Protein AF-A0A2W2C744-F1 (afdb_monomer_lite)

Radius of gyration: 12.47 Å; chains: 1; bounding box: 27×15×34 Å

InterPro domains:
  IPR001412 Aminoacyl-tRNA synthetase, class I, conserved site [PS00178] (13-22)
  IPR002305 Aminoacyl-tRNA synthetase, class Ic [PF00579] (4-35)
  IPR014729 Rossmann-like alpha/beta/alpha sandwich fold [G3DSA:3.40.50.620] (1-36)

pLDDT: mean 92.18, std 10.19, range [50.59, 98.0]

Structure (mmCIF, N/CA/C/O backbone):
data_AF-A0A2W2C744-F1
#
_entry.id   AF-A0A2W2C744-F1
#
loop_
_atom_site.group_PDB
_atom_site.id
_atom_site.type_symbol
_atom_site.label_atom_id
_atom_site.label_alt_id
_atom_site.label_comp_id
_atom_site.label_asym_id
_atom_site.label_entity_id
_atom_site.label_seq_id
_atom_site.pdbx_PDB_ins_code
_atom_site.Cartn_x
_atom_site.Cartn_y
_atom_site.Cartn_z
_atom_site.occupancy
_atom_site.B_iso_or_equiv
_atom_site.auth_seq_id
_atom_site.auth_comp_id
_atom_site.auth_asym_id
_atom_site.auth_atom_id
_atom_site.pdbx_PDB_model_num
ATOM 1 N N . MET A 1 1 ? -12.314 4.892 26.787 1.00 50.59 1 MET A N 1
ATOM 2 C CA . MET A 1 1 ? -11.930 5.204 25.394 1.00 50.59 1 MET A CA 1
ATOM 3 C C . MET A 1 1 ? -10.976 4.120 24.932 1.00 50.59 1 MET A C 1
ATOM 5 O O . MET A 1 1 ? -9.869 4.048 25.448 1.00 50.59 1 MET A O 1
ATOM 9 N N . THR A 1 2 ? -11.411 3.212 24.062 1.00 62.50 2 THR A N 1
ATOM 10 C CA . THR A 1 2 ? -10.515 2.210 23.469 1.00 62.50 2 THR A CA 1
ATOM 11 C C . THR A 1 2 ? -9.532 2.935 22.558 1.00 62.50 2 THR A C 1
ATOM 13 O O . THR A 1 2 ? -9.926 3.489 21.535 1.00 62.50 2 THR A O 1
ATOM 16 N N . SER A 1 3 ? -8.269 3.007 22.980 1.00 81.06 3 SER A N 1
ATOM 17 C CA . SER A 1 3 ? -7.206 3.647 22.208 1.00 81.06 3 SER A CA 1
ATOM 18 C C . SER A 1 3 ? -7.028 2.901 20.886 1.00 81.06 3 SER A C 1
ATOM 20 O O . SER A 1 3 ? -6.743 1.701 20.881 1.00 81.06 3 SER A O 1
ATOM 22 N N . LYS A 1 4 ? -7.244 3.595 19.764 1.00 83.31 4 LYS A N 1
ATOM 23 C CA . LYS A 1 4 ? -7.012 3.048 18.425 1.00 83.31 4 LYS A CA 1
ATOM 24 C C . LYS A 1 4 ? -5.520 2.743 18.287 1.00 83.31 4 LYS A C 1
ATOM 26 O O . LYS A 1 4 ? -4.686 3.593 18.595 1.00 83.31 4 LYS A O 1
ATOM 31 N N . LYS A 1 5 ? -5.163 1.535 17.846 1.00 89.31 5 LYS A N 1
ATOM 32 C CA . LYS A 1 5 ? -3.754 1.148 17.700 1.00 89.31 5 LYS A CA 1
ATOM 33 C C . LYS A 1 5 ? -3.125 1.942 16.552 1.00 89.31 5 LYS A C 1
ATOM 35 O O . LYS A 1 5 ? -3.491 1.750 15.397 1.00 89.31 5 LYS A O 1
ATOM 40 N N . ILE A 1 6 ? -2.181 2.826 16.869 1.00 92.31 6 ILE A N 1
ATOM 41 C CA . ILE A 1 6 ? -1.459 3.629 15.875 1.00 92.31 6 ILE A CA 1
ATOM 42 C C . ILE A 1 6 ? -0.271 2.821 15.349 1.00 92.31 6 ILE A C 1
ATOM 44 O O . ILE A 1 6 ? 0.512 2.276 16.127 1.00 92.31 6 ILE A O 1
ATOM 48 N N . ILE A 1 7 ? -0.140 2.746 14.024 1.00 93.12 7 ILE A N 1
ATOM 49 C CA . ILE A 1 7 ? 0.938 2.032 13.334 1.00 93.12 7 ILE A CA 1
ATOM 50 C C . ILE A 1 7 ? 1.673 3.031 12.436 1.00 93.12 7 ILE A C 1
ATOM 52 O O . ILE A 1 7 ? 1.051 3.674 11.594 1.00 93.12 7 ILE A O 1
ATOM 56 N N . LEU A 1 8 ? 2.994 3.143 12.602 1.00 95.75 8 LEU A N 1
ATOM 57 C CA . LEU A 1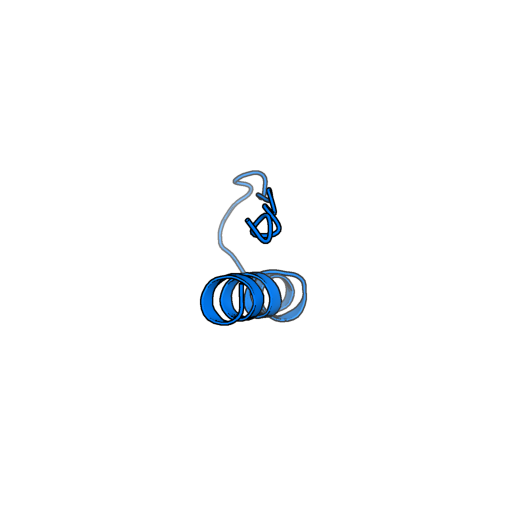 8 ? 3.870 3.982 11.782 1.00 95.75 8 LEU A CA 1
ATOM 58 C C . LEU A 1 8 ? 4.802 3.094 10.952 1.00 95.75 8 LEU A C 1
ATOM 60 O O . LEU A 1 8 ? 5.449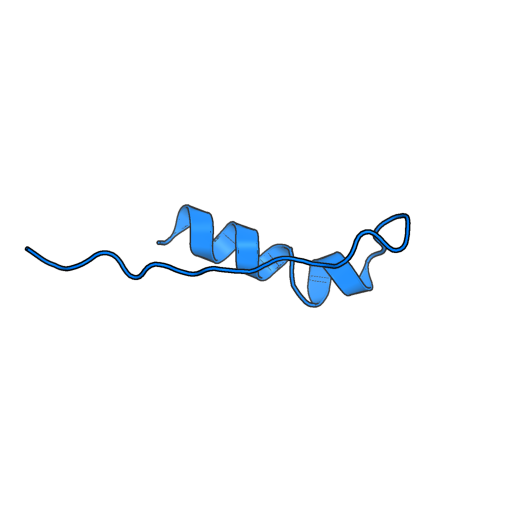 2.191 11.479 1.00 95.75 8 LEU A O 1
ATOM 64 N N . THR A 1 9 ? 4.866 3.333 9.645 1.00 95.75 9 THR A N 1
ATOM 65 C CA . THR A 1 9 ? 5.702 2.570 8.709 1.00 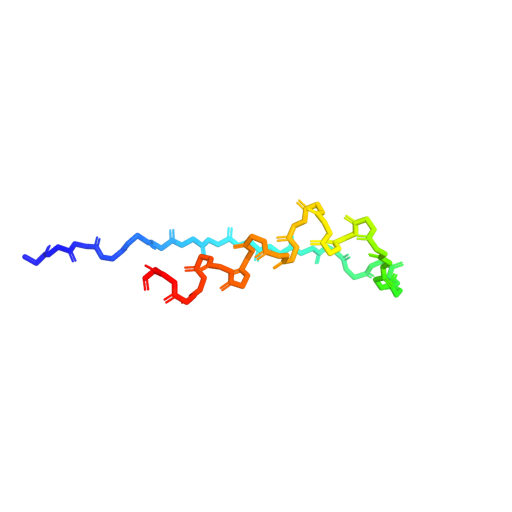95.75 9 THR A CA 1
ATOM 66 C C . THR A 1 9 ? 6.061 3.431 7.496 1.00 95.75 9 THR A C 1
ATOM 68 O O . THR A 1 9 ? 5.398 4.432 7.232 1.00 95.75 9 THR A O 1
ATOM 71 N N . GLY A 1 10 ? 7.099 3.047 6.756 1.00 95.25 10 GLY A N 1
ATOM 72 C CA . GLY A 1 10 ? 7.548 3.721 5.541 1.00 95.25 10 GLY A CA 1
ATOM 73 C C . GLY A 1 10 ? 8.704 2.970 4.884 1.00 95.25 10 GLY A C 1
ATOM 74 O O . GLY A 1 10 ? 9.266 2.054 5.482 1.00 95.25 10 GLY A O 1
ATOM 75 N N . ASP A 1 11 ? 9.049 3.362 3.659 1.00 95.62 11 ASP A N 1
ATOM 76 C CA . ASP A 1 11 ? 10.197 2.838 2.914 1.00 95.62 11 ASP A CA 1
ATOM 77 C C . ASP A 1 11 ? 11.081 3.998 2.441 1.00 95.62 11 ASP A C 1
ATOM 79 O O . ASP A 1 11 ? 10.606 5.109 2.201 1.00 95.62 11 ASP A O 1
ATOM 83 N N . ARG A 1 12 ? 12.378 3.736 2.266 1.00 97.06 12 ARG A N 1
ATOM 84 C CA . ARG A 1 12 ? 13.300 4.681 1.624 1.00 97.06 12 ARG A CA 1
ATOM 85 C C . ARG A 1 12 ? 13.005 4.729 0.114 1.00 97.06 12 ARG A C 1
ATOM 87 O O . ARG A 1 12 ? 12.900 3.661 -0.486 1.00 97.06 12 ARG A O 1
ATOM 94 N N . PRO A 1 13 ? 12.924 5.909 -0.532 1.00 95.38 13 PRO A N 1
ATOM 95 C CA . PRO A 1 13 ? 12.610 6.008 -1.960 1.00 95.38 13 PRO A CA 1
ATOM 96 C C . PRO A 1 13 ? 13.813 5.595 -2.828 1.00 95.38 13 PRO A C 1
ATOM 98 O O . PRO A 1 13 ? 14.600 6.430 -3.262 1.00 95.38 13 PRO A O 1
ATOM 101 N N . THR A 1 14 ? 13.981 4.292 -3.062 1.00 97.44 14 THR A N 1
ATOM 102 C CA . THR A 1 14 ? 15.110 3.710 -3.819 1.00 97.44 14 THR A CA 1
ATOM 103 C C . THR A 1 14 ? 14.817 3.448 -5.296 1.00 97.44 14 THR A C 1
ATOM 105 O O . THR A 1 14 ? 15.701 2.995 -6.019 1.00 97.44 14 THR A O 1
ATOM 108 N N . GLY A 1 15 ? 13.599 3.721 -5.764 1.00 96.19 15 GLY A N 1
ATOM 109 C CA . GLY A 1 15 ? 13.202 3.509 -7.152 1.00 96.19 15 GLY A CA 1
ATOM 110 C C . GLY A 1 15 ? 11.768 3.011 -7.276 1.00 96.19 15 GLY A C 1
ATOM 111 O O . GLY A 1 15 ? 10.947 3.187 -6.376 1.00 96.19 15 GLY A O 1
ATOM 112 N N . LYS A 1 16 ? 11.460 2.401 -8.423 1.00 97.19 16 LYS A N 1
ATOM 113 C CA . LYS A 1 16 ? 1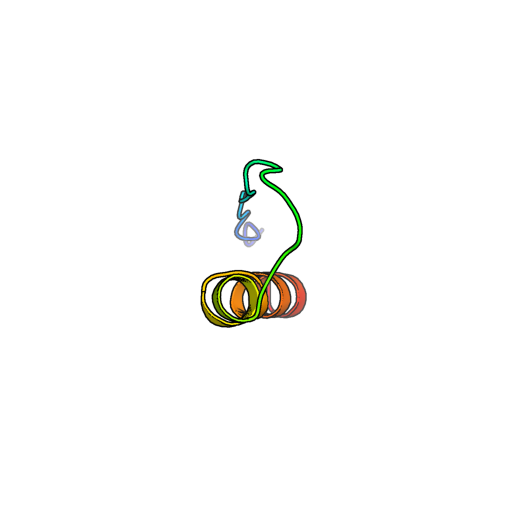0.127 1.856 -8.692 1.00 97.19 16 LYS A CA 1
ATOM 114 C C . LYS A 1 16 ? 9.870 0.623 -7.833 1.00 97.19 16 LYS A C 1
ATOM 116 O O . LYS A 1 16 ? 10.737 -0.231 -7.658 1.00 97.19 16 LYS A O 1
ATOM 121 N N . LEU A 1 17 ? 8.637 0.519 -7.359 1.00 97.19 17 LEU A N 1
ATOM 122 C CA . LEU A 1 17 ? 8.167 -0.661 -6.653 1.00 97.19 17 LEU A CA 1
ATOM 123 C C . LEU A 1 17 ? 8.029 -1.836 -7.630 1.00 97.19 17 LEU A C 1
ATOM 125 O O . LEU A 1 17 ? 7.757 -1.664 -8.817 1.00 97.19 17 LEU A O 1
ATOM 129 N N . HIS A 1 18 ? 8.193 -3.039 -7.097 1.00 96.44 18 HIS A N 1
ATOM 130 C CA . HIS A 1 18 ? 8.022 -4.306 -7.808 1.00 96.44 18 HIS A CA 1
ATOM 131 C C . HIS A 1 18 ? 7.164 -5.262 -6.973 1.00 96.44 18 HIS A C 1
ATOM 133 O O . HIS A 1 18 ? 6.874 -4.983 -5.810 1.00 96.44 18 HIS A O 1
ATOM 139 N N . ILE A 1 19 ? 6.811 -6.428 -7.519 1.00 97.81 19 ILE A N 1
ATOM 140 C CA . ILE A 1 19 ? 5.875 -7.372 -6.881 1.00 97.81 19 ILE A CA 1
ATOM 141 C C . ILE A 1 19 ? 6.288 -7.799 -5.462 1.00 97.81 19 ILE A C 1
ATOM 143 O O . ILE A 1 19 ? 5.445 -7.890 -4.574 1.00 97.81 19 ILE A O 1
ATOM 147 N N . GLY A 1 20 ? 7.590 -7.960 -5.210 1.00 98.00 20 GLY A N 1
ATOM 148 C CA . GLY A 1 20 ? 8.116 -8.203 -3.861 1.00 98.00 20 GLY A CA 1
ATOM 149 C C . GLY A 1 20 ? 7.732 -7.137 -2.823 1.00 98.00 20 GLY A C 1
ATOM 150 O O . GLY A 1 20 ? 7.418 -7.495 -1.696 1.00 98.00 20 GLY A O 1
ATOM 151 N N . HIS A 1 21 ? 7.654 -5.853 -3.192 1.00 97.88 21 HIS A N 1
ATOM 152 C CA . HIS A 1 21 ? 7.176 -4.800 -2.285 1.00 97.88 21 HIS A CA 1
ATOM 153 C C . HIS A 1 21 ? 5.683 -4.969 -1.971 1.00 97.88 21 HIS A C 1
ATOM 155 O O . HIS A 1 21 ? 5.251 -4.790 -0.833 1.00 97.88 21 HIS A O 1
ATOM 161 N N . TYR A 1 22 ? 4.888 -5.359 -2.972 1.00 97.31 22 TYR A N 1
ATOM 162 C CA . TYR A 1 22 ? 3.458 -5.586 -2.792 1.00 97.31 22 TYR A CA 1
ATOM 163 C C . TYR A 1 22 ? 3.175 -6.740 -1.827 1.00 97.31 22 TYR A C 1
ATOM 165 O O . TYR A 1 22 ? 2.443 -6.562 -0.852 1.00 97.31 22 TYR A O 1
ATOM 173 N N . VAL A 1 23 ? 3.791 -7.898 -2.080 1.00 97.94 23 VAL A N 1
ATOM 174 C CA . VAL A 1 23 ? 3.619 -9.102 -1.255 1.00 97.94 23 VAL A CA 1
ATOM 175 C C . 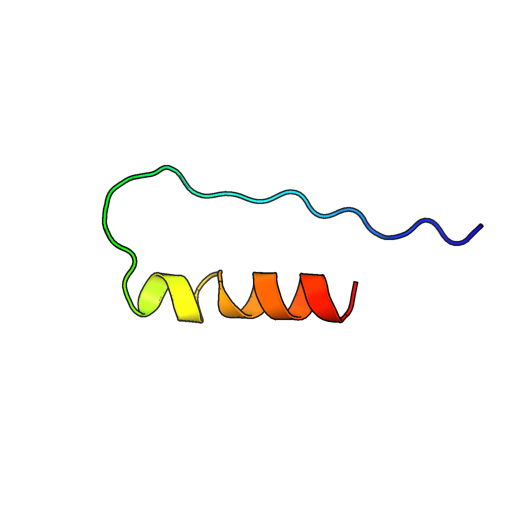VAL A 1 23 ? 4.289 -8.937 0.113 1.00 97.94 23 VAL A C 1
ATOM 177 O O . VAL A 1 23 ? 3.750 -9.407 1.109 1.00 97.94 23 VAL A O 1
ATOM 180 N N . GLY A 1 24 ? 5.431 -8.246 0.172 1.00 96.62 24 GLY A N 1
ATOM 181 C CA . GLY A 1 24 ? 6.234 -8.099 1.384 1.00 96.62 24 GLY A CA 1
ATOM 182 C C . GLY A 1 24 ? 5.726 -7.053 2.375 1.00 96.62 24 GLY A C 1
ATOM 183 O O . GLY A 1 24 ? 5.886 -7.243 3.577 1.00 96.62 24 GLY A O 1
ATOM 184 N N . SER A 1 25 ? 5.113 -5.954 1.917 1.00 96.38 25 SER A N 1
ATOM 185 C CA . SER A 1 25 ? 4.668 -4.889 2.830 1.00 96.38 25 SER A CA 1
ATOM 186 C C . SER A 1 25 ? 3.344 -4.228 2.444 1.00 96.38 25 SER A C 1
ATOM 188 O O . SER A 1 25 ? 2.467 -4.094 3.301 1.00 96.38 25 SER A O 1
ATOM 190 N N . LEU A 1 26 ? 3.148 -3.829 1.182 1.00 96.69 26 LEU A N 1
ATOM 191 C CA . LEU A 1 26 ? 2.030 -2.944 0.813 1.00 96.69 26 LEU A CA 1
ATOM 192 C C . LEU A 1 26 ? 0.659 -3.590 1.022 1.00 96.69 26 LEU A C 1
ATOM 194 O O . LEU A 1 26 ? -0.252 -2.924 1.511 1.00 96.69 26 LEU A O 1
ATOM 198 N N . LYS A 1 27 ? 0.510 -4.885 0.709 1.00 97.44 27 LYS A N 1
ATOM 199 C CA . LYS A 1 27 ? -0.756 -5.606 0.907 1.00 97.44 27 LYS A CA 1
ATOM 200 C C . LYS A 1 27 ? -1.214 -5.540 2.368 1.00 97.44 27 LYS A C 1
ATOM 202 O O . LYS A 1 27 ? -2.374 -5.239 2.637 1.00 97.44 27 LYS A O 1
ATOM 207 N N . ASN A 1 28 ? -0.292 -5.760 3.304 1.00 96.56 28 ASN A N 1
ATOM 208 C CA . ASN A 1 28 ? -0.590 -5.702 4.732 1.00 96.56 28 ASN A CA 1
ATOM 209 C C . ASN A 1 28 ? -0.853 -4.265 5.206 1.00 96.56 28 ASN A C 1
ATOM 211 O O . ASN A 1 28 ? -1.755 -4.044 6.006 1.00 96.56 28 ASN A O 1
ATOM 215 N N . ARG A 1 29 ? -0.120 -3.273 4.679 1.00 96.44 29 ARG A N 1
ATOM 216 C CA . ARG A 1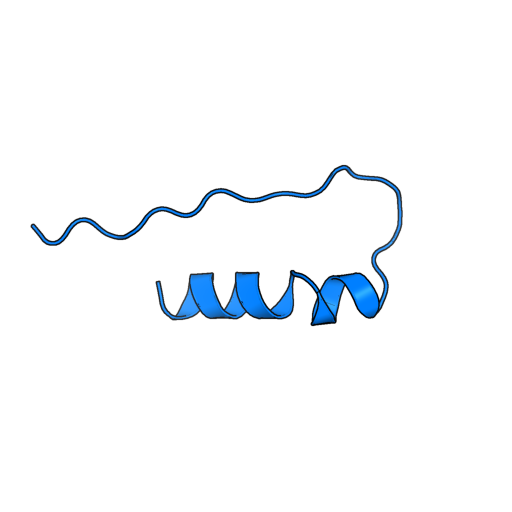 29 ? -0.366 -1.854 4.997 1.00 96.44 29 ARG A CA 1
ATOM 217 C C . ARG A 1 29 ? -1.794 -1.432 4.638 1.00 96.44 29 ARG A C 1
ATOM 219 O O . ARG A 1 29 ? -2.459 -0.813 5.460 1.00 96.44 29 ARG A O 1
ATOM 226 N N . VAL A 1 30 ? -2.285 -1.824 3.459 1.00 96.19 30 VAL A N 1
ATOM 227 C CA . VAL A 1 30 ? -3.666 -1.541 3.025 1.00 96.19 30 VAL A CA 1
ATOM 228 C C . VAL A 1 30 ? -4.685 -2.260 3.906 1.00 96.19 30 VAL A C 1
ATOM 230 O O . VAL A 1 30 ? -5.665 -1.653 4.331 1.00 96.19 30 VAL A O 1
ATOM 233 N N . GLN A 1 31 ? -4.452 -3.537 4.216 1.00 96.06 31 GLN A N 1
ATOM 234 C CA . GLN A 1 31 ? -5.331 -4.292 5.106 1.00 96.06 31 GLN A CA 1
ATOM 235 C C . GLN A 1 31 ? -5.445 -3.613 6.477 1.00 96.06 31 GLN A C 1
ATOM 237 O O . GLN A 1 31 ? -6.553 -3.330 6.917 1.00 96.06 31 GLN A O 1
ATOM 242 N N . LEU A 1 32 ? -4.312 -3.283 7.104 1.00 94.31 32 LEU A N 1
ATOM 243 C CA . LEU A 1 32 ? -4.262 -2.626 8.411 1.00 94.31 32 LEU A CA 1
ATOM 244 C C . LEU A 1 32 ? -4.910 -1.239 8.408 1.00 94.31 32 LEU A C 1
ATOM 246 O O . LEU A 1 32 ? -5.521 -0.867 9.401 1.00 94.31 32 LEU A O 1
ATOM 250 N N . GLN A 1 33 ? -4.809 -0.485 7.312 1.00 93.62 33 GLN A N 1
ATOM 251 C CA . GLN A 1 33 ? -5.490 0.803 7.181 1.00 93.62 33 GLN A CA 1
ATOM 252 C C . GLN A 1 33 ? -7.017 0.645 7.153 1.00 93.62 33 GLN A C 1
ATOM 254 O O . GLN A 1 33 ? -7.724 1.472 7.722 1.00 93.62 33 GLN A O 1
ATOM 259 N N . ASN A 1 34 ? -7.519 -0.407 6.503 1.00 94.69 34 ASN A N 1
ATOM 260 C CA . ASN A 1 34 ? -8.956 -0.640 6.349 1.00 94.69 34 ASN A CA 1
ATOM 261 C C . ASN A 1 34 ? -9.588 -1.322 7.569 1.00 94.69 34 ASN A C 1
ATOM 263 O O . ASN A 1 34 ? -10.772 -1.131 7.827 1.00 94.69 34 ASN A O 1
ATOM 267 N N . THR A 1 35 ? -8.824 -2.136 8.302 1.00 90.69 35 THR A N 1
ATOM 268 C CA . THR A 1 35 ? -9.310 -2.852 9.494 1.00 90.69 35 THR A CA 1
ATOM 269 C C . THR A 1 35 ? -8.977 -2.150 10.811 1.00 90.69 35 THR A C 1
ATOM 271 O O . THR A 1 35 ? -9.442 -2.595 11.857 1.00 90.69 35 THR A O 1
ATOM 274 N N . GLY A 1 36 ? -8.104 -1.138 10.772 1.00 72.31 36 GLY A N 1
ATOM 275 C CA . GLY A 1 36 ? -7.560 -0.434 11.933 1.00 72.31 36 GLY A CA 1
ATOM 276 C C . GLY A 1 36 ? -8.485 0.617 12.503 1.00 72.31 36 GLY A C 1
ATOM 277 O O . GLY A 1 36 ? -9.047 1.437 11.738 1.00 72.31 36 GLY A O 1
#

Foldseek 3Di:
DPDDDDDDDDDDCPDDDDVCCVVVPVVVVVVSVVVD

Sequence (36 aa):
MTSKKIILTGDRPTGKLHIGHYVGSLKNRVQLQNTG

Organism: NCBI:txid2070366

Secondary structure (DSSP, 8-state):
--------------S---HHHIIIIIHHHHHHHHH-